Protein AF-A0AAV3PXM3-F1 (afdb_monomer)

Radius of gyration: 18.75 Å; Cα contacts (8 Å, |Δi|>4): 250; chains: 1; bounding box: 32×45×74 Å

InterPro domains:
  IPR002044 Carbohydrate binding module family 20 [PF00686] (16-105)
  IPR002044 Carbohydrate binding module family 20 [PS51166] (10-119)
  IPR002044 Carbohydrate binding module family 20 [SM01065] (15-111)
  IPR013783 Immunoglobulin-like fold [G3DSA:2.60.40.10] (7-119)
  IPR013784 Carbohydrate-binding-like fold [SSF49452] (13-112)
  IPR034840 DPE2, CBM20 domain 1 [cd05815] (17-117)

Solvent-accessible surface area (backbone atoms only — not comparable to full-atom values): 7562 Å² total; per-residue (Å²): 136,88,82,81,82,83,78,78,81,76,77,80,75,56,34,27,35,42,31,46,32,34,63,59,91,72,58,91,68,48,43,49,31,37,26,14,63,40,72,88,24,21,50,68,37,59,80,55,23,44,67,40,47,80,43,78,55,92,97,41,44,34,30,35,42,70,46,80,41,52,77,85,46,67,39,42,35,46,52,30,38,19,38,87,85,47,47,81,77,42,68,56,40,78,74,75,42,78,48,71,64,66,88,86,70,51,70,72,36,79,48,76,44,85,49,72,82,46,63,70,76,65,93,80,79,121

Foldseek 3Di:
DDDDDDPPPPPPQQKEKEKEKEFDDDDPQKWKWKAKCDVCQPNPPQQSGWTWDWDDDPPTTMTMDMDIDGQFDKIWMWMFIAGPNSDGPDTADDDTDIDTDDPPDGRHHYHYDYDYGHDDPDPPPD

Mean predicted aligned error: 7.42 Å

Nearest PDB structures (foldseek):
  2z0b-assembly9_D  TM=8.063E-01  e=6.704E-07  Homo sapiens
  1cqy-assembly1_A  TM=8.454E-01  e=1.433E-06  Bacillus cereus
  1ven-assembly1_A  TM=8.137E-01  e=1.203E-06  Bacillus cereus
  7czj-assembly2_B  TM=7.832E-01  e=1.134E-06  Roseateles saccharophilus
  1itc-assembly1_A  TM=7.714E-01  e=8.980E-07  Bacillus cereus

pLDDT: mean 88.9, std 15.41, range [35.25, 98.62]

Secondary structure (DSSP, 8-state):
-PPPP---------EEEEEEEEE----TT-EEEEEESSGGGTTT-GGGSEE-EEEEETTEEEEEEEEEEETT-EEEEEEEEE-TT--EEEE--SSPEEEEPPTTPPTT-EEEEE-----PPPTT--

Sequence (126 aa):
MVNLGLFSSSRTVRSITVSFGIPYFTHWGQNILVCGSEPVLGSWNVKKGLLLSPSHQDNELIWTGSIPVSVGFECEYNYYVVDENKNVLRVEAGKKRKLVLPDGAEDGQLVALHDLWQVLPDPDSS

Organism: Lithospermum erythrorhizon (NCBI:txid34254)

Structure (mmCIF, N/CA/C/O backbone):
data_AF-A0AAV3PXM3-F1
#
_entry.id   AF-A0AAV3PXM3-F1
#
loop_
_atom_site.group_PDB
_atom_site.id
_atom_site.type_symbol
_atom_site.label_atom_id
_atom_site.label_alt_id
_atom_site.label_comp_id
_atom_site.label_asym_id
_atom_site.label_entity_id
_atom_site.label_seq_id
_atom_site.pdbx_PDB_ins_code
_atom_site.Cartn_x
_atom_site.Cartn_y
_atom_site.Cartn_z
_atom_site.occupancy
_atom_site.B_iso_or_equiv
_atom_site.auth_seq_id
_atom_site.auth_comp_id
_atom_site.auth_asym_id
_atom_site.auth_atom_id
_atom_site.pdbx_PDB_model_num
ATOM 1 N N . MET A 1 1 ? -5.776 26.383 51.059 1.00 39.47 1 MET A N 1
ATOM 2 C CA . MET A 1 1 ? -6.811 26.139 50.032 1.00 39.47 1 MET A CA 1
ATOM 3 C C . MET A 1 1 ? -6.224 25.155 49.039 1.00 39.47 1 MET A C 1
ATOM 5 O O . MET A 1 1 ? -5.250 25.496 48.383 1.00 39.47 1 MET A O 1
ATOM 9 N N . VAL A 1 2 ? -6.711 23.917 49.026 1.00 36.25 2 VAL A N 1
ATOM 10 C CA . VAL A 1 2 ? -6.267 22.879 48.083 1.00 36.25 2 VAL A CA 1
ATOM 11 C C . VAL A 1 2 ? -7.164 22.952 46.851 1.00 36.25 2 VAL A C 1
ATOM 13 O O . VAL A 1 2 ? -8.383 22.941 46.997 1.00 36.25 2 VAL A O 1
ATOM 16 N N . ASN A 1 3 ? -6.582 23.099 45.659 1.00 35.25 3 ASN A N 1
ATOM 17 C CA . ASN A 1 3 ? -7.347 23.087 44.414 1.00 35.25 3 ASN A CA 1
ATOM 18 C C . ASN A 1 3 ? -7.329 21.666 43.841 1.00 35.25 3 ASN A C 1
ATOM 20 O O . ASN A 1 3 ? -6.258 21.080 43.674 1.00 35.25 3 ASN A O 1
ATOM 24 N N . LEU A 1 4 ? -8.522 21.107 43.635 1.00 44.88 4 LEU A N 1
ATOM 25 C CA . LEU A 1 4 ? -8.752 19.733 43.199 1.00 44.88 4 LEU A CA 1
ATOM 26 C C . LEU A 1 4 ? -8.267 19.513 41.761 1.00 44.88 4 LEU A C 1
ATOM 28 O O . LEU A 1 4 ? -8.390 20.381 40.900 1.00 44.88 4 LEU A O 1
ATOM 32 N N . GLY A 1 5 ? -7.733 18.314 41.529 1.00 42.72 5 GLY A N 1
AT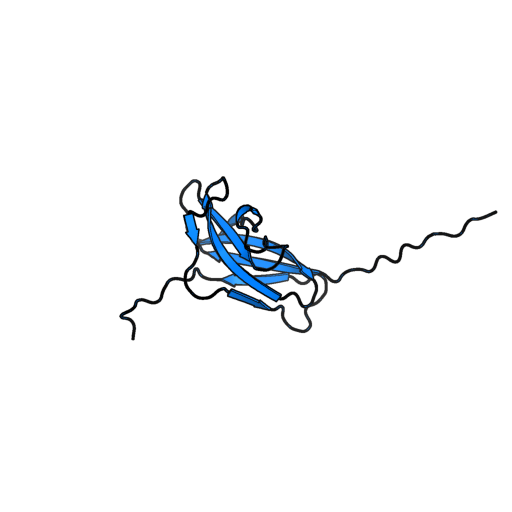OM 33 C CA . GLY A 1 5 ? -7.148 17.881 40.269 1.00 42.72 5 GLY A CA 1
ATOM 34 C C . GLY A 1 5 ? -8.120 17.883 39.089 1.00 42.72 5 GLY A C 1
ATOM 35 O O . GLY A 1 5 ? -9.267 17.450 39.183 1.00 42.72 5 GLY A O 1
ATOM 36 N N . LEU A 1 6 ? -7.599 18.318 37.945 1.00 45.84 6 LEU A N 1
ATOM 37 C CA . LEU A 1 6 ? -8.173 18.061 36.632 1.00 45.84 6 LEU A CA 1
ATOM 38 C C . LEU A 1 6 ? -7.790 16.636 36.221 1.00 45.84 6 LEU A C 1
ATOM 40 O O . LEU A 1 6 ? -6.706 16.403 35.689 1.00 45.84 6 LEU A O 1
ATOM 44 N N . PHE A 1 7 ? -8.673 15.670 36.465 1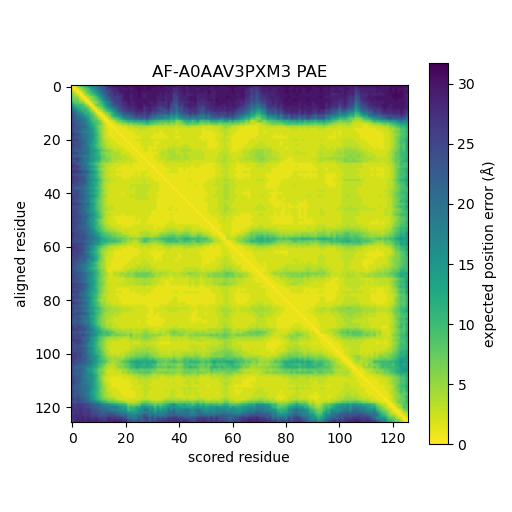.00 51.53 7 PHE A N 1
ATOM 45 C CA . PHE A 1 7 ? -8.578 14.381 35.789 1.00 51.53 7 PHE A CA 1
ATOM 46 C C . PHE A 1 7 ? -9.048 14.580 34.349 1.00 51.53 7 PHE A C 1
ATOM 48 O O . PHE A 1 7 ? -10.244 14.633 34.066 1.00 51.53 7 PHE A O 1
ATOM 55 N N . SER A 1 8 ? -8.090 14.724 33.434 1.00 52.28 8 SER A N 1
ATOM 56 C CA . SER A 1 8 ? -8.344 14.528 32.012 1.00 52.28 8 SER A CA 1
ATOM 57 C C . SER A 1 8 ? -8.795 13.078 31.836 1.00 52.28 8 SER A C 1
ATOM 59 O O . SER A 1 8 ? -7.991 12.155 31.972 1.00 52.28 8 SER A O 1
ATOM 61 N N . SER A 1 9 ? -10.092 12.858 31.608 1.00 50.66 9 SER A N 1
ATOM 62 C CA . SER A 1 9 ? -10.580 11.564 31.130 1.00 50.66 9 SER A CA 1
ATOM 63 C C . SER A 1 9 ? -10.001 11.337 29.738 1.00 50.66 9 SER A C 1
ATOM 65 O O . SER A 1 9 ? -10.579 11.740 28.731 1.00 50.66 9 SER A O 1
ATOM 67 N N . SER A 1 10 ? -8.828 10.710 29.694 1.00 60.53 10 SER A N 1
ATOM 68 C CA . SER A 1 10 ? -8.275 10.099 28.495 1.00 60.53 10 SER A CA 1
ATOM 69 C C . SER A 1 10 ? -9.265 9.036 28.027 1.00 60.53 10 SER A C 1
ATOM 71 O O . SER A 1 10 ? -9.348 7.951 28.600 1.00 60.53 10 SER A O 1
ATOM 73 N N . ARG A 1 11 ? -10.067 9.358 27.011 1.00 59.41 11 ARG A N 1
ATOM 74 C CA . ARG A 1 11 ? -10.849 8.359 26.287 1.00 59.41 11 ARG A CA 1
ATOM 75 C C . ARG A 1 11 ? -9.843 7.537 25.488 1.00 59.41 11 ARG A C 1
ATOM 77 O O . ARG A 1 11 ? -9.396 7.988 24.439 1.00 59.41 11 ARG A O 1
ATOM 84 N N . THR A 1 12 ? -9.451 6.376 26.004 1.00 62.03 12 THR A N 1
ATOM 85 C CA . THR A 1 12 ? -8.579 5.447 25.279 1.00 62.03 12 THR A CA 1
ATOM 86 C C . THR A 1 12 ? -9.308 5.026 24.006 1.00 62.03 12 THR A C 1
ATOM 88 O O . THR A 1 12 ? -10.316 4.317 24.055 1.00 62.03 12 THR A O 1
ATOM 91 N N . VAL A 1 13 ? -8.872 5.549 22.861 1.00 71.94 13 VAL A N 1
ATOM 92 C CA . VAL A 1 13 ? -9.363 5.101 21.558 1.00 71.94 13 VAL A CA 1
ATOM 93 C C . VAL A 1 13 ? -8.786 3.711 21.346 1.00 71.94 13 VAL A C 1
ATOM 95 O O . VAL A 1 13 ? -7.568 3.568 21.286 1.00 71.94 13 VAL A O 1
ATOM 98 N N . ARG A 1 14 ? -9.654 2.697 21.260 1.00 83.44 14 ARG A N 1
ATOM 99 C CA . ARG A 1 14 ? -9.221 1.343 20.906 1.00 83.44 14 ARG A CA 1
ATOM 100 C C . ARG A 1 14 ? -8.607 1.374 19.511 1.00 83.44 14 ARG A C 1
ATOM 102 O O . ARG A 1 14 ? -9.257 1.850 18.575 1.00 83.44 14 ARG A O 1
ATOM 109 N N . SER A 1 15 ? -7.388 0.875 19.386 1.00 89.94 15 SER A N 1
ATOM 110 C CA . SER A 1 15 ? -6.615 0.875 18.152 1.00 89.94 15 SER A CA 1
ATOM 111 C C . SER A 1 15 ? -6.203 -0.540 17.764 1.00 89.94 15 SER A C 1
ATOM 113 O O . SER A 1 15 ? -5.799 -1.334 18.604 1.00 89.94 15 SER A O 1
ATOM 115 N N . ILE A 1 16 ? -6.293 -0.845 16.478 1.00 94.31 16 ILE A N 1
ATOM 116 C CA . ILE A 1 16 ? -5.823 -2.086 15.865 1.00 94.31 16 ILE A CA 1
ATOM 117 C C . ILE A 1 16 ? -4.689 -1.707 14.924 1.00 94.31 16 ILE A C 1
ATOM 119 O O . ILE A 1 16 ? -4.751 -0.673 14.262 1.00 94.31 16 ILE A O 1
ATOM 123 N N . THR A 1 17 ? -3.654 -2.533 14.842 1.00 96.56 17 THR A N 1
ATOM 124 C CA . THR A 1 17 ? -2.595 -2.350 13.849 1.00 96.56 17 THR A CA 1
ATOM 125 C C . THR A 1 17 ? -2.909 -3.200 12.630 1.00 96.56 17 THR A C 1
ATOM 127 O O . THR A 1 17 ? -2.982 -4.419 12.732 1.00 96.56 17 THR A O 1
ATOM 130 N N . VAL A 1 18 ? -3.065 -2.576 11.467 1.00 97.31 18 VAL A N 1
ATOM 131 C CA . VAL A 1 18 ? -3.143 -3.293 10.188 1.00 97.31 18 VAL A CA 1
ATOM 132 C C . VAL A 1 18 ? -1.763 -3.303 9.564 1.00 97.31 18 VAL A C 1
ATOM 134 O O . VAL A 1 18 ? -1.157 -2.242 9.435 1.00 97.31 18 VAL A O 1
ATOM 137 N N . SER A 1 19 ? -1.278 -4.477 9.167 1.00 97.75 19 SER A N 1
ATOM 138 C CA . SER A 1 19 ? -0.022 -4.646 8.440 1.00 97.75 1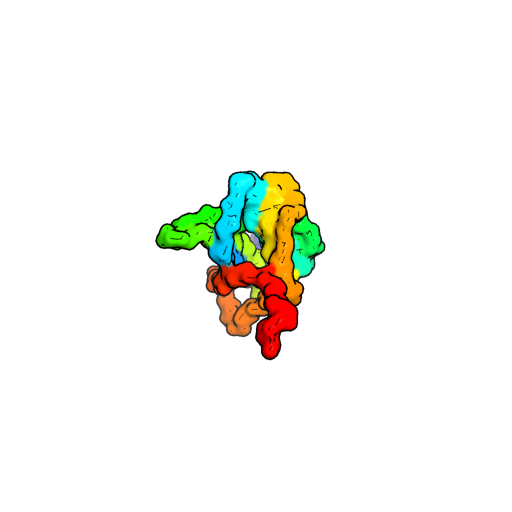9 SER A CA 1
ATOM 139 C C . SER A 1 19 ? -0.291 -5.149 7.032 1.00 97.75 19 SER A C 1
ATOM 141 O O . SER A 1 19 ? -0.927 -6.180 6.848 1.00 97.75 19 SER A O 1
ATOM 143 N N . PHE A 1 20 ? 0.192 -4.416 6.040 1.00 98.31 20 PHE A N 1
ATOM 144 C CA . PHE A 1 20 ? 0.153 -4.792 4.635 1.00 98.31 20 PHE A CA 1
ATOM 145 C C . PHE A 1 20 ? 1.429 -5.555 4.304 1.00 98.31 20 PHE A C 1
ATOM 147 O O . PHE A 1 20 ? 2.513 -5.040 4.569 1.00 98.31 20 PHE A O 1
ATOM 154 N N . GLY A 1 21 ? 1.308 -6.734 3.701 1.00 97.69 21 GLY A N 1
ATOM 155 C CA . GLY A 1 21 ? 2.424 -7.553 3.242 1.00 97.69 21 GLY A CA 1
ATOM 156 C C . GLY A 1 21 ? 2.208 -8.011 1.805 1.00 97.69 21 GLY A C 1
ATOM 157 O O . GLY A 1 21 ? 1.147 -8.541 1.482 1.00 97.69 21 GLY A O 1
ATOM 158 N N . ILE A 1 22 ? 3.202 -7.803 0.942 1.00 97.75 22 ILE A N 1
ATOM 159 C CA . ILE A 1 22 ? 3.152 -8.249 -0.455 1.00 97.75 22 ILE A CA 1
ATOM 160 C C . ILE A 1 22 ? 4.536 -8.708 -0.940 1.00 97.75 22 ILE A C 1
ATOM 162 O O . ILE A 1 22 ? 5.500 -7.941 -0.834 1.00 97.75 22 ILE A O 1
ATOM 166 N N . PRO A 1 23 ? 4.673 -9.929 -1.490 1.00 97.06 23 PRO A N 1
ATOM 167 C CA . PRO A 1 23 ? 5.882 -10.330 -2.187 1.00 97.06 23 PRO A CA 1
ATOM 168 C C . PRO A 1 23 ? 5.922 -9.644 -3.557 1.00 97.06 23 PRO A C 1
ATOM 170 O O . PRO A 1 23 ? 5.003 -9.782 -4.370 1.00 97.06 23 PRO A O 1
ATOM 173 N N . TYR A 1 24 ? 6.973 -8.864 -3.817 1.00 95.94 24 TYR A N 1
ATOM 174 C CA . TYR A 1 24 ? 7.140 -8.171 -5.095 1.00 95.94 24 TYR A CA 1
ATOM 175 C C . TYR A 1 24 ? 8.601 -7.780 -5.348 1.00 95.94 24 TYR A C 1
ATOM 177 O O . TYR A 1 24 ? 9.212 -7.055 -4.560 1.00 95.94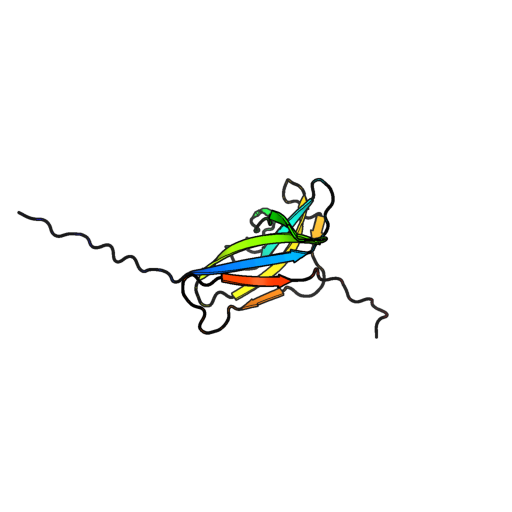 24 TYR A O 1
ATOM 185 N N . PHE A 1 25 ? 9.152 -8.201 -6.488 1.00 94.81 25 PHE A N 1
ATOM 186 C CA . PHE A 1 25 ? 10.490 -7.795 -6.922 1.00 94.81 25 PHE A CA 1
ATOM 187 C C . PHE A 1 25 ? 10.464 -6.417 -7.586 1.00 94.81 25 PHE A C 1
ATOM 189 O O . PHE A 1 25 ? 9.671 -6.166 -8.493 1.00 94.81 25 PHE A O 1
ATOM 196 N N . THR A 1 26 ? 11.357 -5.529 -7.157 1.00 95.00 26 THR A N 1
ATOM 197 C CA . THR A 1 26 ? 11.494 -4.175 -7.702 1.00 95.00 26 THR A CA 1
ATOM 198 C C . THR A 1 26 ? 12.861 -3.963 -8.345 1.00 95.00 26 THR A C 1
ATOM 200 O O . THR A 1 26 ? 13.822 -4.690 -8.085 1.00 95.00 26 THR A O 1
ATOM 203 N N . HIS A 1 27 ? 12.957 -2.940 -9.193 1.00 95.88 27 HIS A N 1
ATOM 204 C CA . HIS A 1 27 ? 14.239 -2.437 -9.678 1.00 95.88 27 HIS A CA 1
ATOM 205 C C . HIS A 1 27 ? 14.807 -1.361 -8.742 1.00 95.88 27 HIS A C 1
ATOM 207 O O . HIS A 1 27 ? 14.114 -0.824 -7.878 1.00 95.88 27 HIS A O 1
ATOM 213 N N . TRP A 1 28 ? 16.080 -1.017 -8.939 1.00 95.81 28 TRP A N 1
ATOM 214 C CA . TRP A 1 28 ? 16.721 0.083 -8.217 1.00 95.81 28 TRP A CA 1
ATOM 215 C C . TRP A 1 28 ? 15.937 1.391 -8.390 1.00 95.81 28 TRP A C 1
ATOM 217 O O . TRP A 1 28 ? 15.466 1.700 -9.485 1.00 95.81 28 TRP A O 1
ATOM 227 N N . GLY A 1 29 ? 15.785 2.140 -7.295 1.00 95.62 29 GLY A N 1
ATOM 228 C CA . GLY A 1 29 ? 15.007 3.383 -7.251 1.00 95.62 29 GLY A CA 1
ATOM 229 C C . GLY A 1 29 ? 13.486 3.193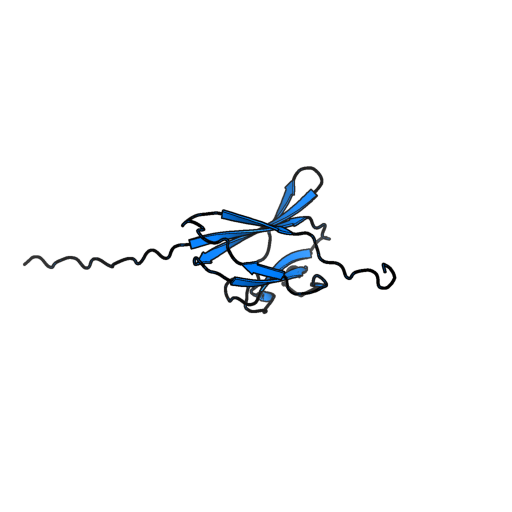 -7.194 1.00 95.62 29 GLY A C 1
ATOM 230 O O . GLY A 1 29 ? 12.759 4.181 -7.104 1.00 95.62 29 GLY A O 1
ATOM 231 N N . GLN A 1 30 ? 12.985 1.952 -7.230 1.00 97.94 30 GLN A N 1
ATOM 232 C CA . GLN A 1 30 ? 11.559 1.656 -7.100 1.00 97.94 30 GLN A CA 1
ATOM 233 C C . GLN A 1 30 ? 11.195 1.216 -5.682 1.00 97.94 30 GLN A C 1
ATOM 235 O O . GLN A 1 30 ? 11.914 0.448 -5.044 1.00 97.94 30 GLN A O 1
ATOM 240 N N . ASN A 1 31 ? 10.022 1.647 -5.231 1.00 98.19 31 ASN A N 1
ATOM 241 C CA . ASN A 1 31 ? 9.441 1.285 -3.945 1.00 98.19 31 ASN A CA 1
ATOM 242 C C . ASN A 1 31 ? 7.986 0.845 -4.109 1.00 98.19 31 ASN A C 1
ATOM 244 O O . ASN A 1 31 ? 7.326 1.222 -5.082 1.00 98.19 31 ASN A O 1
ATOM 248 N N . ILE A 1 32 ? 7.475 0.093 -3.132 1.00 98.38 32 ILE A N 1
ATOM 249 C CA . ILE A 1 32 ? 6.051 -0.236 -3.043 1.00 98.38 32 ILE A CA 1
ATOM 250 C C . ILE A 1 32 ? 5.354 0.703 -2.065 1.00 98.38 32 ILE A C 1
ATOM 252 O O . ILE A 1 32 ? 5.860 0.999 -0.983 1.00 98.38 32 ILE A O 1
ATOM 256 N N . LEU A 1 33 ? 4.173 1.171 -2.454 1.00 98.50 33 LEU A N 1
ATOM 257 C CA . LEU A 1 33 ? 3.337 2.065 -1.666 1.00 98.50 33 LEU A CA 1
ATOM 258 C C . LEU A 1 33 ? 1.882 1.599 -1.699 1.00 98.50 33 LEU A C 1
ATOM 260 O O . LEU A 1 33 ? 1.389 1.161 -2.736 1.00 98.50 33 LEU A O 1
ATOM 264 N N . VAL A 1 34 ? 1.189 1.737 -0.571 1.00 98.56 34 VAL A N 1
ATOM 265 C CA . VAL A 1 34 ? -0.254 1.508 -0.451 1.00 98.56 34 VAL A CA 1
ATOM 266 C C . VAL A 1 34 ? -0.969 2.850 -0.364 1.00 98.56 34 VAL A C 1
ATOM 268 O O . VAL A 1 34 ? -0.605 3.711 0.440 1.00 98.56 34 VAL A O 1
ATOM 271 N N . CYS A 1 35 ? -1.990 3.046 -1.193 1.00 98.50 35 CYS A N 1
ATOM 272 C CA . CYS A 1 35 ? -2.853 4.221 -1.123 1.00 98.50 35 CYS A CA 1
ATOM 273 C C . CYS A 1 35 ? -4.318 3.801 -1.190 1.00 98.50 35 CYS A C 1
ATOM 275 O O . CYS A 1 35 ? -4.671 2.887 -1.936 1.00 98.50 35 CYS A O 1
ATOM 277 N N . GLY A 1 36 ? -5.159 4.462 -0.401 1.00 98.00 36 GLY A N 1
ATOM 278 C CA . GLY A 1 36 ? -6.550 4.070 -0.221 1.00 98.00 36 GLY A CA 1
ATOM 279 C C . GLY A 1 36 ? -7.494 5.233 0.029 1.00 98.00 36 GLY A C 1
ATOM 280 O O . GLY A 1 36 ? -7.086 6.394 0.015 1.00 98.00 36 GLY A O 1
ATOM 281 N N . SER A 1 37 ? -8.769 4.912 0.236 1.00 98.12 37 SER A N 1
ATOM 282 C CA . SER A 1 37 ? -9.850 5.881 0.444 1.00 98.12 37 SER A CA 1
ATOM 283 C C . SER A 1 37 ? -9.687 6.692 1.722 1.00 98.12 37 SER A C 1
ATOM 285 O O . SER A 1 37 ? -10.016 7.879 1.750 1.00 98.12 37 SER A O 1
ATOM 287 N N . GLU A 1 38 ? -9.130 6.070 2.754 1.00 97.62 38 GLU A N 1
ATOM 288 C CA . GLU A 1 38 ? -9.049 6.670 4.075 1.00 97.62 38 GLU A CA 1
ATOM 289 C C . GLU A 1 38 ? -7.854 7.624 4.220 1.00 97.62 38 GLU A C 1
ATOM 291 O O . GLU A 1 38 ? -6.800 7.399 3.613 1.00 97.62 38 GLU A O 1
ATOM 296 N N . PRO A 1 39 ? -7.965 8.680 5.052 1.00 96.81 39 PRO A N 1
ATOM 297 C CA . PRO A 1 39 ? -6.895 9.666 5.236 1.00 96.81 39 PRO A CA 1
ATOM 298 C C . PRO A 1 39 ? -5.567 9.065 5.696 1.00 96.81 39 PRO A C 1
ATOM 300 O O . PRO A 1 39 ? -4.507 9.518 5.266 1.00 96.81 39 PRO A O 1
ATOM 303 N N . VAL A 1 40 ? -5.618 8.018 6.523 1.00 96.19 40 VAL A N 1
ATOM 304 C CA . VAL A 1 40 ? -4.432 7.281 6.996 1.00 96.19 40 VAL A CA 1
ATOM 305 C C . VAL A 1 40 ? -3.682 6.573 5.857 1.00 96.19 40 VAL A C 1
ATOM 307 O O . VAL A 1 40 ? -2.486 6.326 5.965 1.00 96.19 40 VAL A O 1
ATOM 310 N N . LEU A 1 41 ? -4.361 6.319 4.734 1.00 97.69 41 LEU A N 1
ATOM 311 C CA . LEU A 1 41 ? -3.792 5.789 3.492 1.00 97.69 41 LEU A CA 1
ATOM 312 C C . LEU A 1 41 ? -3.774 6.831 2.361 1.00 97.69 41 LEU A C 1
ATOM 314 O O . LEU A 1 41 ? -3.621 6.492 1.187 1.00 97.69 41 LEU A O 1
ATOM 318 N N . GLY A 1 42 ? -3.893 8.115 2.702 1.00 97.38 42 GLY A N 1
ATOM 319 C CA . GLY A 1 42 ? -3.666 9.230 1.791 1.00 97.38 42 GLY A CA 1
ATOM 320 C C . GLY A 1 42 ? -4.874 9.700 0.981 1.00 97.38 42 GLY A C 1
ATOM 321 O O . GLY A 1 42 ? -4.701 10.621 0.185 1.00 97.38 42 GLY A O 1
ATOM 322 N N . SER A 1 43 ? -6.075 9.139 1.166 1.00 97.88 43 SER A N 1
ATOM 323 C CA . SER A 1 43 ? -7.295 9.541 0.436 1.00 97.88 43 SER A CA 1
ATOM 324 C C . SER A 1 43 ? -7.095 9.633 -1.082 1.00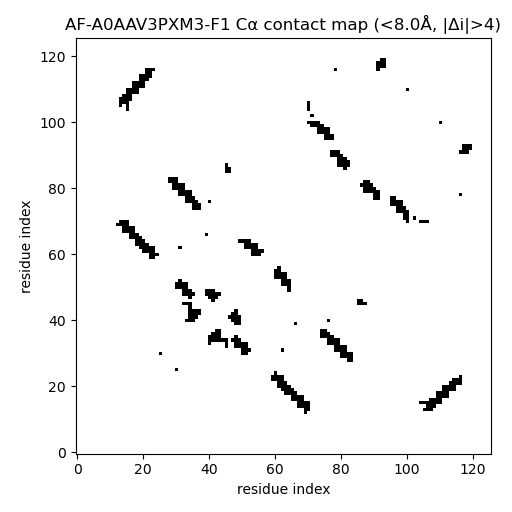 97.88 43 SER A C 1
ATOM 326 O O . SER A 1 43 ? -7.352 10.666 -1.703 1.00 97.88 43 SER A O 1
ATOM 328 N N . TRP A 1 44 ? -6.569 8.560 -1.675 1.00 97.69 44 TRP A N 1
ATOM 329 C CA . TRP A 1 44 ? -6.207 8.437 -3.094 1.00 97.69 44 TRP A CA 1
ATOM 330 C C . TRP A 1 44 ? -5.118 9.398 -3.588 1.00 97.69 44 TRP A C 1
ATOM 332 O O . TRP A 1 44 ? -4.803 9.428 -4.778 1.00 97.69 44 TRP A O 1
ATOM 342 N N . ASN A 1 45 ? -4.482 10.152 -2.692 1.00 98.12 45 ASN A N 1
ATOM 343 C CA . ASN A 1 45 ? -3.271 10.894 -2.997 1.00 98.12 45 ASN A CA 1
ATOM 344 C C . ASN A 1 45 ? -2.042 10.023 -2.707 1.00 98.12 45 ASN A C 1
ATOM 346 O O . ASN A 1 45 ? -1.570 9.947 -1.573 1.00 98.12 45 ASN A O 1
ATOM 350 N N . VAL A 1 46 ? -1.477 9.428 -3.760 1.00 97.62 46 VAL A N 1
ATOM 351 C CA . VAL A 1 46 ? -0.297 8.545 -3.692 1.00 97.62 46 VAL A CA 1
ATOM 352 C C . VAL A 1 46 ? 0.882 9.194 -2.959 1.00 97.62 46 VAL A C 1
ATOM 354 O O . VAL A 1 46 ? 1.582 8.520 -2.208 1.00 97.62 46 VAL A O 1
ATOM 357 N N . LYS A 1 47 ? 1.088 10.515 -3.074 1.00 97.88 47 LYS A N 1
ATOM 358 C CA . LYS A 1 47 ? 2.179 11.203 -2.353 1.00 97.88 47 LYS A CA 1
ATOM 359 C C . LYS A 1 47 ? 2.041 11.079 -0.829 1.00 97.88 47 LYS A C 1
ATOM 361 O O . LYS A 1 47 ? 3.046 11.101 -0.114 1.00 97.88 47 LYS A O 1
ATOM 366 N N . LYS A 1 48 ? 0.807 10.920 -0.343 1.00 98.06 48 LYS A N 1
ATOM 367 C CA . LYS A 1 48 ? 0.441 10.738 1.067 1.00 98.06 48 LYS A CA 1
ATOM 368 C C . LYS A 1 48 ? 0.200 9.274 1.452 1.00 98.06 48 LYS A C 1
ATOM 370 O O . LYS A 1 48 ? -0.119 9.019 2.606 1.00 98.06 48 LYS A O 1
ATOM 375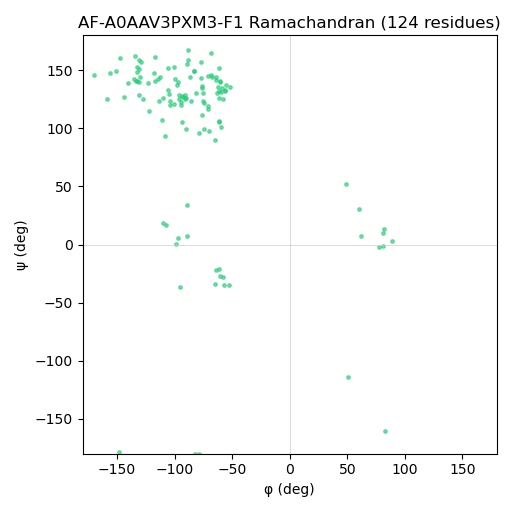 N N . GLY A 1 49 ? 0.340 8.335 0.517 1.00 97.94 49 GLY A N 1
ATOM 376 C CA . GLY A 1 49 ? 0.189 6.912 0.802 1.00 97.94 49 GLY A CA 1
ATOM 377 C C . GLY A 1 49 ? 1.304 6.363 1.693 1.00 97.94 49 GLY A C 1
ATOM 378 O O . GLY A 1 49 ? 2.366 6.981 1.869 1.00 97.94 49 GLY A O 1
ATOM 379 N N . LEU A 1 50 ? 1.040 5.176 2.232 1.00 98.50 50 LEU A N 1
ATOM 380 C CA . LEU A 1 50 ? 1.931 4.424 3.102 1.00 98.50 50 LEU A CA 1
ATOM 381 C C . LEU A 1 50 ? 3.046 3.783 2.272 1.00 98.50 50 LEU A C 1
ATOM 383 O O . LEU A 1 50 ? 2.793 2.867 1.492 1.00 98.50 50 LEU A O 1
ATOM 387 N N . LEU A 1 51 ? 4.279 4.257 2.441 1.00 98.44 51 LEU A N 1
ATOM 388 C CA . LEU A 1 51 ? 5.451 3.629 1.833 1.00 98.44 51 LEU A CA 1
ATOM 389 C C . LEU A 1 51 ? 5.791 2.345 2.598 1.00 98.44 51 LEU A C 1
ATOM 391 O O . LEU A 1 51 ? 5.881 2.371 3.825 1.00 98.44 51 LEU A O 1
ATOM 395 N N . LEU A 1 52 ? 5.977 1.241 1.880 1.00 98.56 52 LEU A N 1
ATOM 396 C CA . LEU A 1 52 ? 6.364 -0.034 2.473 1.00 98.56 52 LEU A CA 1
ATOM 397 C C . LEU A 1 52 ? 7.887 -0.154 2.545 1.00 98.56 52 LEU A C 1
ATOM 399 O O . LEU A 1 52 ? 8.615 0.462 1.769 1.00 98.56 52 LEU A O 1
ATOM 403 N N . SER A 1 53 ? 8.357 -0.978 3.471 1.00 97.94 53 SER A N 1
ATOM 404 C CA . SER A 1 53 ? 9.767 -1.31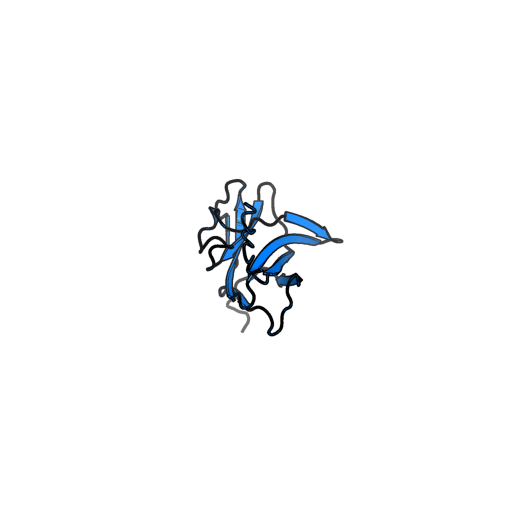3 3.641 1.00 97.94 53 SER A CA 1
ATOM 405 C C . SER A 1 53 ? 10.034 -2.735 3.136 1.00 97.94 53 SER A C 1
ATOM 407 O O . SER A 1 53 ? 9.277 -3.649 3.479 1.00 97.94 53 SER A O 1
ATOM 409 N N . PRO A 1 54 ? 11.086 -2.949 2.330 1.00 97.12 54 PRO A N 1
ATOM 410 C CA . PRO A 1 54 ? 11.445 -4.271 1.843 1.00 97.12 54 PRO A CA 1
ATOM 411 C C . PRO A 1 54 ? 12.153 -5.089 2.927 1.00 97.12 54 PRO A C 1
ATOM 413 O O . PRO A 1 54 ? 12.982 -4.578 3.679 1.00 97.12 54 PRO A O 1
ATOM 416 N N . SER A 1 55 ? 11.880 -6.387 2.954 1.00 95.50 55 SER A N 1
ATOM 417 C CA . SER A 1 55 ? 12.591 -7.379 3.759 1.00 95.50 55 SER A CA 1
ATOM 418 C C . SER A 1 55 ? 12.769 -8.653 2.940 1.00 95.50 55 SER A C 1
ATOM 420 O O . SER A 1 55 ? 11.861 -9.052 2.214 1.00 95.50 55 SER A O 1
ATOM 422 N N . HIS A 1 56 ? 13.940 -9.281 3.031 1.00 92.94 56 HIS A N 1
ATOM 423 C CA . HIS A 1 56 ? 14.138 -10.606 2.452 1.00 92.94 56 HIS A CA 1
ATOM 424 C C . HIS A 1 56 ? 13.688 -11.648 3.472 1.00 92.94 56 HIS A C 1
ATOM 426 O O . HIS A 1 56 ? 14.185 -11.657 4.600 1.00 92.94 56 HIS A O 1
ATOM 432 N N . GLN A 1 57 ? 12.749 -12.500 3.074 1.00 89.94 57 GLN A N 1
ATOM 433 C CA . GLN A 1 57 ? 12.335 -13.679 3.827 1.00 89.94 57 GLN A CA 1
ATOM 434 C C . GLN A 1 57 ? 12.557 -14.881 2.915 1.00 89.94 57 GLN A C 1
ATOM 436 O O . GLN A 1 57 ? 11.976 -14.965 1.835 1.00 89.94 57 GLN A O 1
ATOM 441 N N . ASP A 1 58 ? 13.480 -15.755 3.311 1.00 88.38 58 ASP A N 1
ATOM 442 C CA . ASP A 1 58 ? 13.987 -16.845 2.479 1.00 88.38 58 ASP A CA 1
ATOM 443 C C . ASP A 1 58 ? 14.436 -16.360 1.086 1.00 88.38 58 ASP A C 1
ATOM 445 O O . ASP A 1 58 ? 15.405 -15.606 0.972 1.00 88.38 58 ASP A O 1
ATOM 449 N N . ASN A 1 59 ? 13.740 -16.779 0.027 1.00 87.69 59 ASN A N 1
ATOM 450 C CA . ASN A 1 59 ? 14.037 -16.424 -1.362 1.00 87.69 59 ASN A CA 1
ATOM 451 C C . ASN A 1 59 ? 13.019 -15.425 -1.950 1.00 87.69 59 ASN A C 1
ATOM 453 O O . ASN A 1 59 ? 12.924 -15.277 -3.171 1.00 87.69 59 ASN A O 1
ATOM 457 N N . GLU A 1 60 ? 12.247 -14.753 -1.094 1.00 90.38 60 GLU A N 1
ATOM 458 C CA . GLU A 1 60 ? 11.223 -13.785 -1.477 1.00 90.38 60 GLU A CA 1
ATOM 459 C C . GLU A 1 60 ? 11.553 -12.382 -0.953 1.00 90.38 60 GLU A C 1
ATOM 461 O O . GLU A 1 60 ? 12.027 -12.193 0.172 1.00 90.38 60 GLU A O 1
ATOM 466 N N . LEU A 1 61 ? 11.280 -11.371 -1.783 1.00 94.06 61 LEU A N 1
ATOM 467 C CA . LEU A 1 61 ? 11.323 -9.969 -1.381 1.00 94.06 61 LEU A CA 1
ATOM 468 C C . LEU A 1 61 ? 9.922 -9.531 -0.952 1.00 94.06 61 LEU A C 1
ATOM 470 O O . LEU A 1 61 ? 9.054 -9.308 -1.799 1.00 94.06 61 LEU A O 1
ATOM 474 N N . ILE A 1 62 ? 9.713 -9.393 0.356 1.00 97.31 62 ILE A N 1
ATOM 475 C CA . ILE A 1 62 ? 8.425 -9.023 0.943 1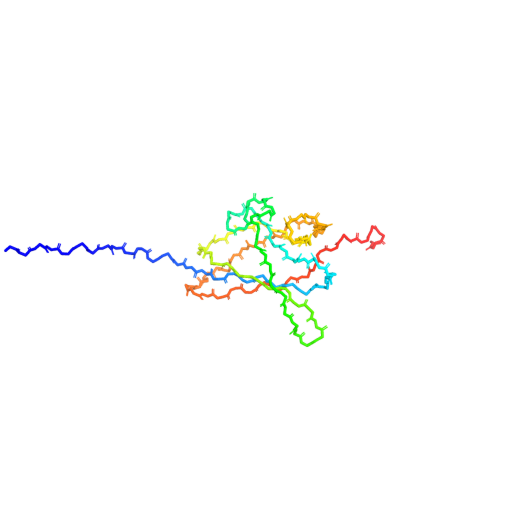.00 97.31 62 ILE A CA 1
ATOM 476 C C . ILE A 1 62 ? 8.458 -7.562 1.377 1.00 97.31 62 ILE A C 1
ATOM 478 O O . ILE A 1 62 ? 9.284 -7.152 2.196 1.00 97.31 62 ILE A O 1
ATOM 482 N N . TRP A 1 63 ? 7.521 -6.781 0.849 1.00 98.25 63 TRP A N 1
ATOM 483 C CA . TRP A 1 63 ? 7.290 -5.397 1.237 1.00 98.25 63 TRP A CA 1
ATOM 484 C C . TRP A 1 63 ? 6.241 -5.339 2.333 1.00 98.25 63 TRP A C 1
ATOM 486 O O . TRP A 1 63 ? 5.147 -5.877 2.164 1.00 98.25 63 TRP A O 1
ATOM 496 N N . THR A 1 64 ? 6.570 -4.674 3.441 1.00 98.31 64 THR A N 1
ATOM 497 C CA . THR A 1 64 ? 5.685 -4.572 4.603 1.00 98.31 64 THR A CA 1
ATOM 498 C C . THR A 1 64 ? 5.523 -3.144 5.104 1.00 98.31 64 THR A C 1
ATOM 500 O O . THR A 1 64 ? 6.411 -2.305 4.962 1.00 98.31 64 THR A O 1
ATOM 503 N N . GLY A 1 65 ? 4.374 -2.843 5.698 1.00 98.12 65 GLY A N 1
ATOM 504 C CA . GLY A 1 65 ? 4.114 -1.553 6.327 1.00 98.12 65 GLY A CA 1
ATOM 505 C C . GLY A 1 65 ? 2.824 -1.600 7.121 1.00 98.12 65 GLY A C 1
ATOM 506 O O . GLY A 1 65 ? 1.891 -2.300 6.737 1.00 98.12 65 GLY A O 1
ATOM 507 N N . SER A 1 66 ? 2.771 -0.869 8.230 1.00 97.88 66 SER A N 1
ATOM 508 C CA . SER A 1 66 ? 1.658 -0.975 9.170 1.00 97.88 66 SER A CA 1
ATOM 509 C C . SER A 1 66 ? 1.121 0.384 9.584 1.00 97.88 66 SER A C 1
ATOM 511 O O . SER A 1 66 ? 1.873 1.354 9.678 1.00 97.88 66 SER A O 1
ATOM 513 N N . ILE A 1 67 ? -0.178 0.441 9.868 1.00 96.81 67 ILE A N 1
ATOM 514 C CA . ILE A 1 67 ? -0.862 1.634 10.370 1.00 96.81 67 ILE A CA 1
ATOM 515 C C . ILE A 1 67 ? -1.759 1.284 11.561 1.00 96.81 67 ILE A C 1
ATOM 517 O O . ILE A 1 67 ? -2.426 0.246 11.543 1.00 96.81 67 ILE A O 1
ATOM 521 N N . PRO A 1 68 ? -1.818 2.147 12.587 1.00 95.50 68 PRO A N 1
ATOM 522 C CA . PRO A 1 68 ? -2.854 2.062 13.598 1.00 95.50 68 PRO A CA 1
ATOM 523 C C . PRO A 1 68 ? -4.173 2.605 13.033 1.00 95.50 68 PRO A C 1
ATOM 525 O O . PRO A 1 68 ? -4.215 3.676 12.424 1.00 95.50 68 PRO A O 1
ATOM 528 N N . VAL A 1 69 ? -5.262 1.883 13.263 1.00 94.31 69 VAL A N 1
ATOM 529 C CA . VAL A 1 69 ? -6.622 2.244 12.852 1.00 94.31 69 VAL A CA 1
ATOM 530 C C . VAL A 1 69 ? -7.600 2.017 14.001 1.00 94.31 69 VAL A C 1
ATOM 532 O O . VAL A 1 69 ? -7.298 1.318 14.964 1.00 94.31 69 VAL A O 1
ATOM 535 N N . SER A 1 70 ? -8.781 2.626 13.929 1.00 91.19 70 SER A N 1
ATOM 536 C CA . SER A 1 70 ? -9.832 2.399 14.929 1.00 91.19 70 SER A CA 1
ATOM 537 C C . SER A 1 70 ? -10.542 1.062 14.705 1.00 91.19 70 SER A C 1
ATOM 539 O O . SER A 1 70 ? -10.592 0.552 13.587 1.00 91.19 70 SER A O 1
ATOM 541 N N . VAL A 1 71 ? -11.150 0.515 15.759 1.00 86.19 71 VAL A N 1
ATOM 542 C CA . VAL A 1 71 ? -12.080 -0.622 15.631 1.00 86.19 71 VAL A CA 1
ATOM 543 C C . VAL A 1 71 ? -13.216 -0.255 14.666 1.00 86.19 71 VAL A C 1
ATOM 545 O O . VAL A 1 71 ? -13.787 0.829 14.784 1.00 86.19 71 VAL A O 1
ATOM 548 N N . GLY A 1 72 ? -13.537 -1.150 13.727 1.00 86.06 72 GLY A N 1
ATOM 549 C CA . GLY A 1 72 ? -14.539 -0.913 12.677 1.00 86.06 72 GLY A CA 1
ATOM 550 C C . GLY A 1 72 ? -14.024 -0.119 11.471 1.00 86.06 72 GLY A C 1
ATOM 551 O O . GLY A 1 72 ? -14.822 0.368 10.679 1.00 86.06 72 GLY A O 1
ATOM 552 N N . PHE A 1 73 ? -12.706 0.050 11.338 1.00 91.88 73 PHE A N 1
ATOM 553 C CA . PHE A 1 73 ? -12.109 0.649 10.149 1.00 91.88 73 PHE A CA 1
ATOM 554 C C . PHE A 1 73 ? -12.405 -0.182 8.896 1.00 91.88 73 PHE A C 1
ATOM 556 O O . PHE A 1 73 ? -12.179 -1.394 8.865 1.00 91.88 73 PHE A O 1
ATOM 563 N N . GLU A 1 74 ? -12.846 0.510 7.851 1.00 94.94 74 GLU A N 1
ATOM 564 C CA . GLU A 1 74 ? -13.054 -0.033 6.516 1.00 94.94 74 GLU A CA 1
ATOM 565 C C . GLU A 1 74 ? -12.371 0.875 5.497 1.00 94.94 74 GLU A C 1
ATOM 567 O O . GLU A 1 74 ? -12.335 2.094 5.660 1.00 94.94 74 GLU A O 1
ATOM 572 N N . CYS A 1 75 ? -11.803 0.289 4.446 1.00 96.19 75 CYS A N 1
ATOM 573 C CA . CYS A 1 75 ? -11.062 1.047 3.447 1.00 96.19 75 CYS A CA 1
ATOM 574 C C . CYS A 1 75 ? -11.010 0.314 2.109 1.00 96.19 75 CYS A C 1
ATOM 576 O O . CYS A 1 75 ? -10.883 -0.909 2.058 1.00 96.19 75 CYS A O 1
ATOM 578 N N . GLU A 1 76 ? -11.001 1.072 1.016 1.00 98.06 76 GLU A N 1
ATOM 579 C CA . GLU A 1 76 ? -10.544 0.572 -0.280 1.00 98.06 76 GLU A CA 1
ATOM 580 C C . GLU A 1 76 ? -9.092 0.977 -0.526 1.00 98.06 76 GLU A C 1
ATOM 582 O O . GLU A 1 76 ? -8.728 2.109 -0.218 1.00 98.06 76 GLU A O 1
ATOM 587 N N . TYR A 1 77 ? -8.258 0.104 -1.090 1.00 98.31 77 TYR A N 1
ATOM 588 C CA . TYR A 1 77 ? -6.846 0.410 -1.347 1.00 98.31 77 TYR A CA 1
ATOM 589 C C . TYR A 1 77 ? -6.292 -0.280 -2.596 1.00 98.31 77 TYR A C 1
ATOM 591 O O . TYR A 1 77 ? -6.843 -1.276 -3.067 1.00 98.31 77 TYR A O 1
ATOM 599 N N . ASN A 1 78 ? -5.184 0.268 -3.102 1.00 98.19 78 ASN A N 1
ATOM 600 C CA . ASN A 1 78 ? -4.356 -0.324 -4.146 1.00 98.19 78 ASN A CA 1
ATOM 601 C C . ASN A 1 78 ? -2.870 -0.271 -3.763 1.00 98.19 78 ASN A C 1
ATOM 603 O O . ASN A 1 78 ? -2.424 0.651 -3.068 1.00 98.19 78 ASN A O 1
ATOM 607 N N . TYR A 1 79 ? -2.099 -1.212 -4.300 1.00 98.44 79 TYR A N 1
ATOM 608 C CA . TYR A 1 79 ? -0.641 -1.161 -4.349 1.00 98.44 79 TYR A CA 1
ATOM 609 C C . TYR A 1 79 ? -0.135 -0.404 -5.583 1.00 98.44 79 TYR A C 1
ATOM 611 O O . TYR A 1 79 ? -0.682 -0.496 -6.688 1.00 98.44 79 TYR A O 1
ATOM 619 N N . TYR A 1 80 ? 0.960 0.323 -5.387 1.00 98.44 80 TYR A N 1
ATOM 620 C CA . TYR A 1 80 ? 1.640 1.121 -6.397 1.00 98.44 80 TYR A CA 1
ATOM 621 C C . TYR A 1 80 ? 3.133 0.818 -6.374 1.00 98.44 80 TYR A C 1
ATOM 623 O O . TYR A 1 80 ? 3.733 0.736 -5.303 1.00 98.44 80 TYR A O 1
ATOM 631 N N . VAL A 1 81 ? 3.738 0.732 -7.557 1.00 98.50 81 VAL A N 1
ATOM 632 C CA . VAL A 1 81 ? 5.187 0.884 -7.713 1.00 98.50 81 VAL A CA 1
ATOM 633 C C . VAL A 1 81 ? 5.455 2.359 -7.959 1.00 98.50 81 VAL A C 1
ATOM 635 O O . VAL A 1 81 ? 4.872 2.956 -8.872 1.00 98.50 81 VAL A O 1
ATOM 638 N N . VAL A 1 82 ? 6.333 2.948 -7.159 1.00 98.62 82 VAL A N 1
ATOM 639 C CA . VAL A 1 82 ? 6.679 4.367 -7.236 1.00 98.62 82 VAL A CA 1
ATOM 640 C C . VAL A 1 82 ? 8.186 4.579 -7.292 1.00 98.62 82 VAL A C 1
ATOM 642 O O . VAL A 1 82 ? 8.944 3.721 -6.847 1.00 98.62 82 VAL A O 1
ATOM 645 N N . ASP A 1 83 ? 8.619 5.720 -7.822 1.00 98.19 83 ASP A N 1
ATOM 646 C CA . ASP A 1 83 ? 10.010 6.168 -7.688 1.00 98.19 83 ASP A CA 1
ATOM 647 C C . ASP A 1 83 ? 10.290 6.785 -6.299 1.00 98.19 83 ASP A C 1
ATOM 649 O O . ASP A 1 83 ? 9.401 6.897 -5.448 1.00 98.19 83 ASP A O 1
ATOM 653 N N . GLU A 1 84 ? 11.527 7.227 -6.069 1.00 96.44 84 GLU A N 1
ATOM 654 C CA . GLU A 1 84 ? 11.970 7.885 -4.827 1.00 96.44 84 GLU A CA 1
ATOM 655 C C . GLU A 1 84 ? 11.172 9.156 -4.482 1.00 96.44 84 GLU A C 1
ATOM 657 O O . GLU A 1 84 ? 10.990 9.493 -3.313 1.00 96.44 84 GLU A O 1
ATOM 662 N N . ASN A 1 85 ? 10.628 9.838 -5.492 1.00 96.94 85 ASN A N 1
ATOM 663 C CA . ASN A 1 85 ? 9.800 11.030 -5.330 1.00 96.94 85 ASN A CA 1
ATOM 664 C C . ASN A 1 85 ? 8.308 10.689 -5.183 1.00 96.94 85 ASN A C 1
ATOM 666 O O . ASN A 1 85 ? 7.465 11.593 -5.197 1.00 96.94 85 ASN A O 1
ATOM 670 N N . LYS A 1 86 ? 7.950 9.404 -5.058 1.00 97.38 86 LYS A N 1
ATOM 671 C CA . LYS A 1 86 ? 6.579 8.875 -5.063 1.00 97.38 86 LYS A CA 1
ATOM 672 C C . LYS A 1 86 ? 5.810 9.172 -6.357 1.00 97.38 86 LYS A C 1
ATOM 674 O O . LYS A 1 86 ? 4.610 9.455 -6.320 1.00 97.38 86 LYS A O 1
ATOM 679 N N . ASN A 1 87 ? 6.469 9.274 -7.507 1.00 98.06 87 ASN A N 1
ATOM 680 C CA . ASN A 1 87 ? 5.775 9.299 -8.797 1.00 98.06 87 ASN A CA 1
ATOM 681 C C . ASN A 1 87 ? 5.325 7.881 -9.137 1.00 98.06 87 ASN A C 1
ATOM 683 O O . ASN A 1 87 ? 6.081 6.934 -8.947 1.00 98.06 87 ASN A O 1
ATOM 687 N N . VAL A 1 88 ? 4.090 7.732 -9.616 1.00 98.25 88 VAL A N 1
ATOM 688 C CA . VAL A 1 88 ? 3.538 6.416 -9.957 1.00 98.25 88 VAL A CA 1
ATOM 689 C C . VAL A 1 88 ? 4.225 5.892 -11.211 1.00 98.25 88 VAL A C 1
ATOM 691 O O . VAL A 1 88 ? 4.114 6.494 -12.275 1.00 98.25 88 VAL A O 1
ATOM 694 N N . LEU A 1 89 ? 4.898 4.752 -11.076 1.00 97.88 89 LEU A N 1
ATOM 695 C CA . LEU A 1 89 ? 5.462 3.992 -12.190 1.00 97.88 89 LEU A CA 1
ATOM 696 C C . LEU A 1 89 ? 4.500 2.887 -12.629 1.00 97.88 89 LEU A C 1
ATOM 698 O O . LEU A 1 89 ? 4.381 2.592 -13.815 1.00 97.88 89 LEU A O 1
ATOM 702 N N . ARG A 1 90 ? 3.796 2.280 -11.665 1.00 96.88 90 ARG A N 1
ATOM 703 C CA . ARG A 1 90 ? 2.793 1.240 -11.907 1.00 96.88 90 ARG A CA 1
ATOM 704 C C . ARG A 1 90 ? 1.725 1.256 -10.818 1.00 96.88 90 ARG A C 1
ATOM 706 O O . ARG A 1 90 ? 2.019 1.546 -9.663 1.00 96.88 90 ARG A O 1
ATOM 713 N N . VAL A 1 91 ? 0.508 0.879 -11.183 1.00 96.31 91 VAL A N 1
ATOM 714 C CA . VAL A 1 91 ? -0.571 0.526 -10.254 1.00 96.31 91 VAL A CA 1
ATOM 715 C C . VAL A 1 91 ? -0.955 -0.931 -10.488 1.00 96.31 91 VAL A C 1
ATOM 717 O O . VAL A 1 91 ? -0.832 -1.422 -11.616 1.00 96.31 91 VAL A O 1
ATOM 720 N N . GLU A 1 92 ? -1.366 -1.641 -9.440 1.00 94.06 92 GLU A N 1
ATOM 721 C CA . GLU A 1 92 ? -1.926 -2.980 -9.619 1.00 94.06 92 GLU A CA 1
ATOM 722 C C . GLU A 1 92 ? -3.201 -2.945 -10.475 1.00 94.06 92 GLU A C 1
ATOM 724 O O . GLU A 1 92 ? -3.905 -1.933 -10.539 1.00 94.06 92 GLU A O 1
ATOM 729 N N . ALA A 1 93 ? -3.468 -4.042 -11.176 1.00 92.12 93 ALA A N 1
ATOM 730 C CA . ALA A 1 93 ? -4.645 -4.167 -12.023 1.00 92.12 93 ALA A CA 1
ATOM 731 C C . ALA A 1 93 ? -5.892 -4.550 -11.211 1.00 92.12 93 ALA A C 1
ATOM 733 O O . ALA A 1 93 ? -5.818 -4.764 -10.009 1.00 92.12 93 ALA A O 1
ATOM 734 N N . GLY A 1 94 ? -7.035 -4.695 -11.884 1.00 89.50 94 GLY A N 1
ATOM 735 C CA . GLY A 1 94 ? -8.243 -5.249 -11.274 1.00 89.50 94 GLY A CA 1
ATOM 736 C C . GLY A 1 94 ? -9.070 -4.239 -10.476 1.00 89.50 94 GLY A C 1
ATOM 737 O O . GLY A 1 94 ? -9.022 -3.029 -10.703 1.00 89.50 94 GLY A O 1
ATOM 738 N N . LYS A 1 95 ? -9.919 -4.767 -9.589 1.00 92.19 95 LYS A N 1
ATOM 739 C CA . LYS A 1 95 ? -10.781 -3.962 -8.715 1.00 92.19 95 LYS A CA 1
ATOM 740 C C . LYS A 1 95 ? -9.990 -3.528 -7.486 1.00 92.19 95 LYS A C 1
ATOM 742 O O . LYS A 1 95 ? -9.159 -4.279 -6.991 1.00 92.19 95 LYS A O 1
ATOM 747 N N . LYS A 1 96 ? -10.332 -2.359 -6.943 1.00 95.00 96 LYS A N 1
ATOM 748 C CA . LYS A 1 96 ? -9.801 -1.897 -5.656 1.00 95.00 96 LYS A CA 1
ATOM 749 C C . LYS A 1 96 ? -9.996 -2.968 -4.586 1.00 95.00 96 LYS A C 1
ATOM 751 O O . LYS A 1 96 ? -11.075 -3.566 -4.498 1.00 95.00 96 LYS A O 1
ATOM 756 N N . ARG A 1 97 ? -8.966 -3.203 -3.778 1.00 96.75 97 ARG A N 1
ATOM 757 C CA . ARG A 1 97 ? -9.042 -4.134 -2.649 1.00 96.75 97 ARG A CA 1
ATOM 758 C C . ARG A 1 97 ? -9.906 -3.527 -1.563 1.00 96.75 97 ARG A C 1
ATOM 760 O O . ARG A 1 97 ? -9.874 -2.316 -1.372 1.00 96.75 97 ARG A O 1
ATOM 767 N N . LYS A 1 98 ? -10.655 -4.364 -0.850 1.00 96.50 98 LYS A N 1
ATOM 768 C CA . LYS A 1 98 ? -11.457 -3.956 0.305 1.00 96.50 98 LYS A CA 1
ATOM 769 C C . LYS A 1 98 ? -10.839 -4.527 1.569 1.00 96.50 98 LYS A C 1
ATOM 771 O O . LYS A 1 98 ? -10.635 -5.732 1.659 1.00 96.50 98 LYS A O 1
ATOM 776 N N . LEU A 1 99 ? -10.573 -3.653 2.527 1.00 94.88 99 LEU A N 1
ATOM 777 C CA . LEU A 1 99 ? -10.171 -3.988 3.880 1.00 94.88 99 LEU A CA 1
ATOM 778 C C . LEU A 1 99 ? -11.368 -3.771 4.798 1.00 94.88 99 LEU A C 1
ATOM 780 O O . LEU A 1 99 ? -11.864 -2.652 4.906 1.00 94.88 99 LEU A O 1
ATOM 784 N N . VAL A 1 100 ? -11.788 -4.840 5.464 1.00 92.81 100 VAL A N 1
ATOM 785 C CA . VAL A 1 100 ? -12.758 -4.814 6.560 1.00 92.81 100 VAL A CA 1
ATOM 786 C C . VAL A 1 100 ? -12.108 -5.553 7.719 1.00 92.81 100 VAL A C 1
ATOM 788 O O . VAL A 1 100 ? -11.621 -6.672 7.543 1.00 92.81 100 VAL A O 1
ATOM 791 N N . LEU A 1 101 ? -12.028 -4.908 8.881 1.00 90.69 101 LEU A N 1
ATOM 792 C CA . LEU A 1 101 ? -11.482 -5.552 10.072 1.00 90.69 101 LEU A CA 1
ATOM 793 C C . LEU A 1 101 ? -12.420 -6.662 10.568 1.00 90.69 101 LEU A C 1
ATOM 795 O O . LEU A 1 101 ? -13.635 -6.509 10.469 1.00 90.69 101 LEU A O 1
ATOM 799 N N . PRO A 1 102 ? -11.883 -7.764 11.121 1.00 85.50 102 PRO A N 1
ATOM 800 C CA . PRO A 1 102 ? -12.715 -8.831 11.656 1.00 85.50 102 PRO A CA 1
ATOM 801 C C . PRO A 1 102 ? -13.548 -8.343 12.847 1.00 85.50 102 PRO A C 1
ATOM 803 O O . PRO A 1 102 ? -13.067 -7.590 13.703 1.00 85.50 102 PRO A O 1
ATOM 806 N N . ASP A 1 103 ? -14.789 -8.820 12.918 1.00 82.38 103 ASP A N 1
ATOM 807 C CA . ASP A 1 103 ? -15.662 -8.579 14.062 1.00 82.38 103 ASP A CA 1
ATOM 808 C C . ASP A 1 103 ? -15.014 -9.109 15.346 1.00 82.38 103 ASP A C 1
ATOM 810 O O . ASP A 1 103 ? -14.477 -10.216 15.389 1.00 82.38 103 ASP A O 1
ATOM 814 N N . GLY A 1 104 ? -15.067 -8.309 16.410 1.00 81.31 104 GLY A N 1
ATOM 815 C CA . GLY A 1 104 ? -14.484 -8.675 17.702 1.00 81.31 104 GLY A CA 1
ATOM 816 C C . GLY A 1 104 ? -12.977 -8.447 17.822 1.00 81.31 104 GLY A C 1
ATOM 817 O O . GLY A 1 104 ? -12.407 -8.861 18.826 1.00 81.31 104 GLY A O 1
ATOM 818 N N . ALA A 1 105 ? -12.338 -7.773 16.860 1.00 83.19 105 ALA A N 1
ATOM 819 C CA . ALA A 1 105 ? -10.931 -7.415 16.982 1.00 83.19 105 ALA A CA 1
ATOM 820 C C . ALA A 1 105 ? -10.642 -6.597 18.257 1.00 83.19 105 ALA A C 1
ATOM 822 O O . ALA A 1 105 ? -11.351 -5.636 18.591 1.00 83.19 105 ALA A O 1
ATOM 823 N N . GLU A 1 106 ? -9.597 -7.007 18.973 1.00 85.75 106 GLU A N 1
ATOM 824 C CA . GLU A 1 106 ? -9.239 -6.468 20.283 1.00 85.75 106 GLU A CA 1
ATOM 825 C C . GLU A 1 106 ? -8.320 -5.246 20.174 1.00 85.75 106 GLU A C 1
ATOM 827 O O . GLU A 1 106 ? -7.635 -5.023 19.174 1.00 85.75 106 GLU A O 1
ATOM 832 N N . ASP A 1 107 ? -8.299 -4.437 21.233 1.00 88.62 107 ASP A N 1
ATOM 833 C CA . ASP A 1 107 ? -7.368 -3.314 21.333 1.00 88.62 107 ASP A CA 1
ATOM 834 C C . ASP A 1 107 ? -5.917 -3.822 21.346 1.00 88.62 107 ASP A C 1
ATOM 836 O O . ASP A 1 107 ? -5.574 -4.743 22.083 1.00 88.62 107 ASP A O 1
ATOM 840 N N . GLY A 1 108 ? -5.065 -3.234 20.508 1.00 87.12 108 GLY A N 1
ATOM 841 C CA . GLY A 1 108 ? -3.671 -3.639 20.323 1.00 87.12 108 GLY A CA 1
ATOM 842 C C . GLY A 1 108 ? -3.456 -4.838 19.393 1.00 87.12 108 GLY A C 1
ATOM 843 O O . GLY A 1 108 ? -2.305 -5.201 19.150 1.00 87.12 108 GLY A O 1
ATOM 844 N N . GLN A 1 109 ? -4.513 -5.444 18.837 1.00 92.94 109 GLN A N 1
ATOM 845 C CA . GLN A 1 109 ? -4.372 -6.575 17.918 1.00 92.94 109 GLN A CA 1
ATOM 846 C C . GLN A 1 109 ? -3.643 -6.176 16.623 1.00 92.94 109 GLN A C 1
ATOM 848 O O . GLN A 1 109 ? -3.841 -5.086 16.083 1.00 92.94 109 GLN A O 1
ATOM 853 N N . LEU A 1 110 ? -2.831 -7.098 16.095 1.00 94.25 110 LEU A N 1
ATOM 854 C CA . LEU A 1 110 ? -2.243 -7.020 14.759 1.00 94.25 110 LEU A CA 1
ATOM 855 C C . LEU A 1 110 ? -3.089 -7.822 13.762 1.00 94.25 110 LEU A C 1
ATOM 857 O O . LEU A 1 110 ? -3.299 -9.020 13.943 1.00 94.25 110 LEU A O 1
ATOM 861 N N . VAL A 1 111 ? -3.522 -7.174 12.685 1.00 95.19 111 VAL A N 1
ATOM 862 C CA . VAL A 1 111 ? -4.177 -7.805 11.536 1.00 95.19 111 VAL A CA 1
ATOM 863 C C . VAL A 1 111 ? -3.225 -7.721 10.347 1.00 95.19 111 VAL A C 1
ATOM 865 O O . VAL A 1 111 ? -3.000 -6.640 9.806 1.00 95.19 111 VAL A O 1
ATOM 868 N N . ALA A 1 112 ? -2.637 -8.853 9.962 1.00 95.56 112 ALA A N 1
ATOM 869 C CA . ALA A 1 112 ? -1.729 -8.939 8.822 1.00 95.56 112 ALA A CA 1
ATOM 870 C C . ALA A 1 112 ? -2.486 -9.338 7.547 1.00 95.56 112 ALA A C 1
ATOM 872 O O . ALA A 1 112 ? -3.212 -10.331 7.528 1.00 95.56 112 ALA A O 1
ATOM 873 N N . LEU A 1 113 ? -2.300 -8.560 6.485 1.00 96.50 113 LEU A N 1
ATOM 874 C CA . LEU A 1 113 ? -2.810 -8.814 5.145 1.00 96.50 113 LEU A CA 1
ATOM 875 C C . LEU A 1 113 ? -1.668 -9.381 4.306 1.00 96.50 113 LEU A C 1
ATOM 877 O O . LEU A 1 113 ? -0.633 -8.731 4.155 1.00 96.50 113 LEU A O 1
ATOM 881 N N . HIS A 1 114 ? -1.851 -10.585 3.771 1.00 95.81 114 HIS A N 1
ATOM 882 C CA . HIS A 1 114 ? -0.887 -11.235 2.884 1.00 95.81 114 HIS A CA 1
ATOM 883 C C . HIS A 1 114 ? -1.450 -11.238 1.465 1.00 95.81 114 HIS A C 1
ATOM 885 O O . HIS A 1 114 ? -2.227 -12.114 1.087 1.00 95.81 114 HIS A O 1
ATOM 891 N N . ASP A 1 115 ? -1.084 -10.215 0.703 1.00 96.44 115 ASP A N 1
ATOM 892 C CA . ASP A 1 115 ? -1.606 -9.950 -0.629 1.00 96.44 115 ASP A CA 1
ATOM 893 C C . ASP A 1 115 ? -0.635 -10.418 -1.719 1.00 96.44 115 ASP A C 1
ATOM 895 O O . ASP A 1 115 ? 0.577 -10.416 -1.534 1.00 96.44 115 ASP A O 1
ATOM 899 N N . LEU A 1 116 ? -1.165 -10.760 -2.895 1.00 95.69 116 LEU A N 1
ATOM 900 C CA . LEU A 1 116 ? -0.389 -10.974 -4.123 1.00 95.69 116 LEU A CA 1
ATOM 901 C C . LEU A 1 116 ? -0.723 -9.894 -5.142 1.00 95.69 116 LEU A C 1
ATOM 903 O O . LEU A 1 116 ? -1.884 -9.503 -5.239 1.00 95.69 116 LEU A O 1
ATOM 907 N N . TRP A 1 117 ? 0.253 -9.440 -5.929 1.00 96.25 117 TRP A N 1
ATOM 908 C CA . TRP A 1 117 ? 0.040 -8.382 -6.921 1.00 96.25 117 TRP A CA 1
ATOM 909 C C . TRP A 1 117 ? -1.051 -8.749 -7.935 1.00 96.25 117 TRP A C 1
ATOM 911 O O . TRP A 1 117 ? -0.963 -9.782 -8.600 1.00 96.25 117 TRP A O 1
ATOM 921 N N . GLN A 1 118 ? -2.065 -7.890 -8.091 1.00 94.69 118 GLN A N 1
ATOM 922 C CA . GLN A 1 118 ? -3.131 -8.130 -9.062 1.00 94.69 118 GLN A CA 1
ATOM 923 C C . GLN A 1 118 ? -2.653 -7.842 -10.487 1.00 94.69 118 GLN A C 1
ATOM 925 O O . GLN A 1 118 ? -2.214 -6.736 -10.824 1.00 94.69 118 GLN A O 1
ATOM 930 N N . VAL A 1 119 ? -2.778 -8.856 -11.338 1.00 90.31 119 VAL A N 1
ATOM 931 C CA . VAL A 1 119 ? -2.587 -8.773 -12.788 1.00 90.31 119 VAL A CA 1
ATOM 932 C C . VAL A 1 119 ? -3.946 -8.815 -13.482 1.00 90.31 119 VAL A C 1
ATOM 934 O O . VAL A 1 119 ? -4.908 -9.360 -12.939 1.00 90.31 119 VAL A O 1
ATOM 937 N N . LEU A 1 120 ? -4.051 -8.199 -14.664 1.00 80.12 120 LEU A N 1
ATOM 938 C CA . LEU A 1 120 ? -5.243 -8.389 -15.488 1.00 80.12 120 LEU A CA 1
ATOM 939 C C . LEU A 1 120 ? -5.324 -9.876 -15.862 1.00 80.12 120 LEU A C 1
ATOM 941 O O . LEU A 1 120 ? -4.287 -10.439 -16.214 1.00 80.12 120 LEU A O 1
ATOM 945 N N . PRO A 1 121 ? -6.505 -10.510 -15.778 1.00 70.88 121 PRO A N 1
ATOM 946 C CA . PRO A 1 121 ? -6.679 -11.838 -16.344 1.00 70.88 121 PRO A CA 1
ATOM 947 C C . PRO A 1 121 ? -6.419 -11.774 -17.851 1.00 70.88 121 PRO A C 1
ATOM 949 O O . PRO A 1 121 ? -6.798 -10.792 -18.502 1.00 70.88 121 PRO A O 1
ATOM 952 N N . ASP A 1 122 ? -5.766 -12.802 -18.389 1.00 72.38 122 ASP A N 1
ATOM 953 C CA . ASP A 1 122 ? -5.553 -12.907 -19.828 1.00 72.38 122 ASP A CA 1
ATOM 954 C C . ASP A 1 122 ? -6.922 -12.939 -20.531 1.00 72.38 122 ASP A C 1
ATOM 956 O O . ASP A 1 122 ? -7.806 -13.698 -20.124 1.00 72.38 122 ASP A O 1
ATOM 960 N N . PRO A 1 123 ? -7.144 -12.124 -21.578 1.00 67.75 123 PRO A N 1
ATOM 961 C CA . PRO A 1 123 ? -8.440 -12.064 -22.256 1.00 67.75 123 PRO A CA 1
ATOM 962 C C . PRO A 1 123 ? -8.853 -13.406 -22.884 1.00 67.75 123 PRO A C 1
ATOM 964 O O . PRO A 1 123 ? -10.041 -13.628 -23.098 1.00 67.75 123 PRO A O 1
ATOM 967 N N . ASP A 1 124 ? -7.893 -14.302 -23.130 1.00 68.75 124 ASP A N 1
ATOM 968 C CA . ASP A 1 124 ? -8.095 -15.612 -23.756 1.00 68.75 124 ASP A CA 1
ATOM 969 C C . ASP A 1 124 ? -8.220 -16.781 -22.755 1.00 68.75 124 ASP A C 1
ATOM 971 O O . ASP A 1 124 ? -8.294 -17.935 -23.168 1.00 68.75 124 ASP A O 1
ATOM 975 N N . SER A 1 125 ? -8.246 -16.536 -21.438 1.00 59.72 125 SER A N 1
ATOM 976 C CA . SER A 1 125 ? -8.284 -17.611 -20.429 1.00 59.72 125 SER A CA 1
ATOM 977 C C . SER A 1 125 ? -9.703 -18.076 -20.040 1.00 59.72 125 SER A C 1
ATOM 979 O O . SER A 1 125 ? -9.930 -18.392 -18.871 1.00 59.72 125 SER A O 1
ATOM 981 N N . SER A 1 126 ? -10.666 -18.076 -20.974 1.00 59.06 126 SER A N 1
ATOM 982 C CA . SER A 1 126 ? -12.055 -18.549 -20.757 1.00 59.06 126 SER A CA 1
ATOM 983 C C . SER A 1 126 ? -12.347 -19.880 -21.441 1.00 59.06 126 SER A C 1
ATOM 985 O O . SER A 1 126 ? -11.918 -20.048 -22.602 1.00 59.06 126 SER A O 1
#